Protein AF-A0A661GV50-F1 (afdb_monomer_lite)

Secondary structure (DSSP, 8-state):
----SHHHHTTS-S---S-EEEEES-TTS----SSHHHHHHHTTSTTTS-SS-----EEEEE-SSEEEEEETTS-EEEEETTT-TT--S--TT-GGGHHHHHHHHHHHHHHHHHHPPP--HHHHHHHHHHTTT-PPPPP-TT--PPPTTTTTHHHHS----

Foldseek 3Di:
DDDDCVCVVVVVDPDDDQKDKDKAADCVLAQPDPDPQRQQVVQVHDVRRDPDRRAQTKMWMDGPQKIWIAGVVGDIFIDGCVVCVPSPDGCCPPPVCVVVRVVRVVVRVVCCVVPPDDQDVVRVVVVCVVCVPPDDDPDDPPDDDDPPCPVVVVPPPPDDD

Structure (mmCIF, N/CA/C/O backbone):
data_AF-A0A661GV50-F1
#
_entry.id   AF-A0A661GV50-F1
#
loop_
_atom_site.group_PDB
_atom_site.id
_atom_site.type_symbol
_atom_site.label_atom_id
_atom_site.label_alt_id
_atom_site.label_comp_id
_atom_site.label_asym_id
_atom_site.label_entity_id
_atom_site.label_seq_id
_atom_site.pdbx_PDB_ins_code
_atom_site.Cartn_x
_atom_site.Cartn_y
_atom_site.Cartn_z
_atom_site.occupancy
_atom_site.B_iso_or_equiv
_atom_site.auth_seq_id
_atom_site.auth_comp_id
_atom_site.auth_asym_id
_atom_site.auth_atom_id
_atom_site.pdbx_PDB_model_num
ATOM 1 N N . GLN A 1 1 ? -3.005 -12.696 5.720 1.00 70.88 1 GLN A N 1
ATOM 2 C CA . GLN A 1 1 ? -3.834 -13.902 5.472 1.00 70.88 1 GLN A CA 1
ATOM 3 C C . GLN A 1 1 ? -5.340 -13.622 5.585 1.00 70.88 1 GLN A C 1
ATOM 5 O O . GLN A 1 1 ? -5.748 -12.559 6.055 1.00 70.88 1 GLN A O 1
ATOM 10 N N . GLY A 1 2 ? -6.169 -14.554 5.096 1.00 85.38 2 GLY A N 1
ATOM 11 C CA . GLY A 1 2 ? -7.636 -14.483 5.100 1.00 85.38 2 GLY A CA 1
ATOM 12 C C . GLY A 1 2 ? -8.281 -14.978 6.402 1.00 85.38 2 GLY A C 1
ATOM 13 O O . GLY A 1 2 ? -7.713 -15.802 7.108 1.00 85.38 2 GLY A O 1
ATOM 14 N N . THR A 1 3 ? -9.485 -14.482 6.697 1.00 89.31 3 THR A N 1
ATOM 15 C CA . THR A 1 3 ? -10.322 -14.906 7.835 1.00 89.31 3 THR A CA 1
ATOM 16 C C . THR A 1 3 ? -11.767 -15.004 7.342 1.00 89.31 3 THR A C 1
ATOM 18 O O . THR A 1 3 ? -12.179 -14.198 6.505 1.00 89.31 3 THR A O 1
ATOM 21 N N . SER A 1 4 ? -12.527 -15.992 7.822 1.00 95.06 4 SER A N 1
ATOM 22 C CA . SER A 1 4 ? -13.895 -16.269 7.355 1.00 95.06 4 SER A CA 1
ATOM 23 C C . SER A 1 4 ? -14.875 -15.133 7.668 1.00 95.06 4 SER A C 1
ATOM 25 O O . SER A 1 4 ? -14.856 -14.586 8.765 1.00 95.06 4 SER A O 1
ATOM 27 N N . PHE A 1 5 ? -15.787 -14.841 6.735 1.00 96.88 5 PHE A N 1
ATOM 28 C CA . PHE A 1 5 ? -16.897 -13.894 6.921 1.00 96.88 5 PHE A CA 1
ATOM 29 C C . PHE A 1 5 ? -18.127 -14.513 7.608 1.00 96.88 5 PHE A C 1
ATOM 31 O O . PHE A 1 5 ? -19.127 -13.834 7.818 1.00 96.88 5 PHE A O 1
ATOM 38 N N . ALA A 1 6 ? -18.098 -15.804 7.950 1.00 97.50 6 ALA A N 1
ATOM 39 C CA . ALA A 1 6 ? -19.300 -16.516 8.379 1.00 97.50 6 ALA A CA 1
ATOM 40 C C . ALA A 1 6 ? -19.944 -15.936 9.655 1.00 97.50 6 ALA A C 1
ATOM 42 O O . ALA A 1 6 ? -21.166 -15.918 9.756 1.00 97.50 6 ALA A O 1
ATOM 43 N N . ALA A 1 7 ? -19.142 -15.422 10.594 1.00 96.50 7 ALA A N 1
ATOM 44 C CA . ALA A 1 7 ? -19.651 -14.792 11.814 1.00 96.50 7 ALA A CA 1
ATOM 45 C C . ALA A 1 7 ? -20.421 -13.487 11.524 1.00 96.50 7 ALA A C 1
ATOM 47 O O . ALA A 1 7 ? -21.453 -13.239 12.142 1.00 96.50 7 ALA A O 1
ATOM 48 N N . LEU A 1 8 ? -19.978 -12.698 10.533 1.00 96.38 8 LEU A N 1
ATOM 49 C CA . LEU A 1 8 ? -20.715 -11.520 10.055 1.00 96.38 8 LEU A CA 1
ATOM 50 C C . LEU A 1 8 ? -22.046 -11.932 9.417 1.00 96.38 8 LEU A C 1
ATOM 52 O O . LEU A 1 8 ? -23.087 -11.366 9.729 1.00 96.38 8 LEU A O 1
ATOM 56 N N . LEU A 1 9 ? -22.024 -12.957 8.557 1.00 97.38 9 LEU A N 1
ATOM 57 C CA . LEU A 1 9 ? -23.223 -13.435 7.857 1.00 97.38 9 LEU A CA 1
ATOM 58 C C . LEU A 1 9 ? -24.269 -14.044 8.801 1.00 97.38 9 LEU A C 1
ATOM 60 O O . LEU A 1 9 ? -25.458 -14.000 8.500 1.00 97.38 9 LEU A O 1
ATOM 64 N N . ARG A 1 10 ? -23.841 -14.601 9.940 1.00 98.00 10 ARG A N 1
ATOM 65 C CA . ARG A 1 10 ? -24.733 -15.113 10.992 1.00 98.00 10 ARG A CA 1
ATOM 66 C C . ARG A 1 10 ? -25.167 -14.050 12.007 1.00 98.00 10 ARG A C 1
ATOM 68 O O . ARG A 1 10 ? -25.984 -14.356 12.868 1.00 98.00 10 ARG A O 1
ATOM 75 N N . GLY A 1 11 ? -24.641 -12.827 11.922 1.00 97.06 11 GLY A N 1
ATOM 76 C CA . GLY A 1 11 ? -24.931 -11.753 12.878 1.00 97.06 11 GLY A CA 1
ATOM 77 C C . GLY A 1 11 ? -24.304 -11.953 14.263 1.00 97.06 11 GLY A C 1
ATOM 78 O O . GLY A 1 11 ? -24.761 -11.358 15.231 1.00 97.06 11 GLY A O 1
ATOM 79 N N . GLU A 1 12 ? -23.270 -12.789 14.375 1.00 97.81 12 GLU A N 1
ATOM 80 C CA . GLU A 1 12 ? -22.563 -13.063 15.638 1.00 97.81 12 GLU A CA 1
ATOM 81 C C . GLU A 1 12 ? -21.593 -11.935 16.015 1.00 97.81 12 GLU A C 1
ATOM 83 O O . GLU A 1 12 ? -21.267 -11.744 17.184 1.00 97.81 12 GLU A O 1
ATOM 88 N N . THR A 1 13 ? -21.120 -11.189 15.017 1.00 96.31 13 THR A N 1
ATOM 89 C CA . THR A 1 13 ? -20.242 -10.026 15.171 1.00 96.31 13 THR A CA 1
ATOM 90 C C . THR A 1 13 ? -20.638 -8.945 14.172 1.00 96.31 13 THR A C 1
ATOM 92 O O . THR A 1 13 ? -21.199 -9.243 13.118 1.00 96.31 13 THR A O 1
ATOM 95 N N . ALA A 1 14 ? -20.315 -7.692 14.493 1.00 94.81 14 ALA A N 1
ATOM 96 C CA . ALA A 1 14 ? -20.424 -6.551 13.584 1.00 94.81 14 ALA A CA 1
ATOM 97 C C . ALA A 1 14 ? -19.076 -6.164 12.944 1.00 94.81 14 ALA A C 1
ATOM 99 O O . ALA A 1 14 ? -19.032 -5.290 12.082 1.00 94.81 14 ALA A O 1
ATOM 100 N N . THR A 1 15 ? -17.970 -6.788 13.361 1.00 93.62 15 THR A N 1
ATOM 101 C CA . THR A 1 15 ? -16.608 -6.445 12.925 1.00 93.62 15 THR A CA 1
ATOM 102 C C . THR A 1 15 ? -15.859 -7.666 12.395 1.00 93.62 15 THR A C 1
ATOM 104 O O . THR A 1 15 ? -16.162 -8.805 12.754 1.00 93.62 15 THR A O 1
ATOM 107 N N . HIS A 1 16 ? -14.874 -7.422 11.522 1.00 92.81 16 HIS A N 1
ATOM 108 C CA . HIS A 1 16 ? -14.003 -8.462 10.964 1.00 92.81 16 HIS A CA 1
ATOM 109 C C . HIS A 1 16 ? -12.527 -8.133 11.155 1.00 92.81 16 HIS A C 1
ATOM 111 O O . HIS A 1 16 ? -11.916 -8.573 12.122 1.00 92.81 16 HIS A O 1
ATOM 117 N N . LYS A 1 17 ? -11.961 -7.330 10.252 1.00 92.31 17 LYS A N 1
ATOM 118 C CA . LYS A 1 17 ? -10.571 -6.876 10.297 1.00 92.31 17 LYS A CA 1
ATOM 119 C C . LYS A 1 17 ? -10.533 -5.377 10.542 1.00 92.31 17 LYS A C 1
ATOM 121 O O . LYS A 1 17 ? -11.392 -4.656 10.042 1.00 92.31 17 LYS A O 1
ATOM 126 N N . ASP A 1 18 ? -9.525 -4.932 11.277 1.00 94.31 18 ASP A N 1
ATOM 127 C CA . ASP A 1 18 ? -9.226 -3.517 11.502 1.00 94.31 18 ASP A CA 1
ATOM 128 C C . ASP A 1 18 ? -8.386 -2.909 10.364 1.00 94.31 18 ASP A C 1
ATOM 130 O O . ASP A 1 18 ? -8.374 -1.694 10.184 1.00 94.31 18 ASP A O 1
ATOM 134 N N . ALA A 1 19 ? -7.709 -3.758 9.583 1.00 95.88 19 ALA A N 1
ATOM 135 C CA . ALA A 1 19 ? -6.938 -3.367 8.413 1.00 95.88 19 ALA A CA 1
ATOM 136 C C . ALA A 1 19 ? -7.021 -4.397 7.274 1.00 95.88 19 ALA A C 1
ATOM 138 O O . ALA A 1 19 ? -7.164 -5.609 7.485 1.00 95.88 19 ALA A O 1
ATOM 139 N N . VAL A 1 20 ? -6.878 -3.907 6.045 1.00 95.88 20 VAL A N 1
ATOM 140 C CA . VAL A 1 20 ? -6.705 -4.708 4.830 1.00 95.88 20 VAL A CA 1
ATOM 141 C C . VAL A 1 20 ? -5.305 -4.462 4.283 1.00 95.88 20 VAL A C 1
ATOM 143 O O . VAL A 1 20 ? -4.821 -3.336 4.287 1.00 95.88 20 VAL A O 1
ATOM 146 N N . PHE A 1 21 ? -4.669 -5.529 3.809 1.00 95.38 21 PHE A N 1
ATOM 147 C CA . PHE A 1 21 ? -3.343 -5.494 3.206 1.00 95.38 21 PHE A CA 1
ATOM 148 C C . PHE A 1 21 ? -3.450 -5.945 1.757 1.00 95.38 21 PHE A C 1
ATOM 150 O O . PHE A 1 21 ? -4.214 -6.872 1.463 1.00 95.38 21 PHE A O 1
ATOM 157 N N . ALA A 1 22 ? -2.688 -5.313 0.876 1.00 92.50 22 ALA A N 1
ATOM 158 C CA . ALA A 1 22 ? -2.608 -5.694 -0.523 1.00 92.50 22 ALA A CA 1
ATOM 159 C C . ALA A 1 22 ? -1.162 -5.653 -1.011 1.00 92.50 22 ALA A C 1
ATOM 161 O O . ALA A 1 22 ? -0.335 -4.886 -0.516 1.00 92.50 22 ALA A O 1
ATOM 162 N N . GLU A 1 23 ? -0.879 -6.477 -2.009 1.00 87.69 23 GLU A N 1
ATOM 163 C CA . GLU A 1 23 ? 0.370 -6.454 -2.752 1.00 87.69 23 GLU A CA 1
ATOM 164 C C . GLU A 1 23 ? 0.080 -6.513 -4.247 1.00 87.69 23 GLU A C 1
ATOM 166 O O . GLU A 1 23 ? -0.907 -7.110 -4.684 1.00 87.69 23 GLU A O 1
ATOM 171 N N . ILE A 1 24 ? 0.930 -5.854 -5.022 1.00 83.88 24 ILE A N 1
ATOM 172 C CA . ILE A 1 24 ? 0.834 -5.785 -6.472 1.00 83.88 24 ILE A CA 1
ATOM 173 C C . ILE A 1 24 ? 2.201 -6.115 -7.040 1.00 83.88 24 ILE A C 1
ATOM 175 O O . ILE A 1 24 ? 3.183 -5.436 -6.740 1.00 83.88 24 ILE A O 1
ATOM 179 N N . CYS A 1 25 ? 2.193 -7.113 -7.923 1.00 73.81 25 CYS A N 1
ATOM 180 C CA . CYS A 1 25 ? 3.346 -7.648 -8.633 1.00 73.81 25 CYS A CA 1
ATOM 181 C C . CYS A 1 25 ? 4.400 -8.276 -7.702 1.00 73.81 25 CYS A C 1
ATOM 183 O O . CYS A 1 25 ? 4.687 -7.763 -6.630 1.00 73.81 25 CYS A O 1
ATOM 185 N N . PRO A 1 26 ? 5.008 -9.405 -8.085 1.00 68.19 26 PRO A N 1
ATOM 186 C CA . PRO A 1 26 ? 6.172 -9.912 -7.374 1.00 68.19 26 PRO A CA 1
ATOM 187 C C . PRO A 1 26 ? 7.402 -9.022 -7.643 1.00 68.19 26 PRO A C 1
ATOM 189 O O . PRO A 1 26 ? 7.460 -8.360 -8.683 1.00 68.19 26 PRO A O 1
ATOM 192 N N . PRO A 1 27 ? 8.435 -9.055 -6.781 1.00 64.25 27 PRO A N 1
ATOM 193 C CA . PRO A 1 27 ? 9.613 -8.184 -6.894 1.00 64.25 27 PRO A CA 1
ATOM 194 C C . PRO A 1 27 ? 10.408 -8.347 -8.201 1.00 64.25 27 PRO A C 1
ATOM 196 O O . PRO A 1 27 ? 11.144 -7.448 -8.596 1.00 64.25 27 PRO A O 1
ATOM 199 N N . TYR A 1 28 ? 10.262 -9.475 -8.903 1.00 65.31 28 TYR A N 1
ATOM 200 C CA . TYR A 1 28 ? 10.906 -9.720 -10.198 1.00 65.31 28 TYR A CA 1
ATOM 201 C C . TYR A 1 28 ? 10.125 -9.171 -11.404 1.00 65.31 28 TYR A C 1
ATOM 203 O O . TYR A 1 28 ? 10.643 -9.195 -12.520 1.00 65.31 28 TYR A O 1
ATOM 211 N N . LEU A 1 29 ? 8.901 -8.671 -11.210 1.00 66.38 29 LEU A N 1
ATOM 212 C CA . LEU A 1 29 ? 8.075 -8.064 -12.258 1.00 66.38 29 LEU A CA 1
ATOM 213 C C . LEU A 1 29 ? 8.185 -6.530 -12.219 1.00 66.38 29 LEU A C 1
ATOM 215 O O . LEU A 1 29 ? 7.186 -5.826 -12.291 1.00 66.38 29 LEU A O 1
ATOM 219 N N . TYR A 1 30 ? 9.417 -6.037 -12.085 1.00 67.81 30 TYR A N 1
ATOM 220 C CA . TYR A 1 30 ? 9.755 -4.616 -12.014 1.00 67.81 30 TYR A CA 1
ATOM 221 C C . TYR A 1 30 ? 9.690 -3.936 -13.389 1.00 67.81 30 TYR A C 1
ATOM 223 O O . TYR A 1 30 ? 10.184 -4.481 -14.388 1.00 67.81 30 TYR A O 1
ATOM 231 N N . ASN A 1 31 ? 9.151 -2.715 -13.441 1.00 72.62 31 ASN A N 1
ATOM 232 C CA . ASN A 1 31 ? 9.190 -1.902 -14.647 1.00 72.62 31 ASN A CA 1
ATOM 233 C C . ASN A 1 31 ? 10.558 -1.239 -14.817 1.00 72.62 31 ASN A C 1
ATOM 235 O O . ASN A 1 31 ? 10.888 -0.244 -14.184 1.00 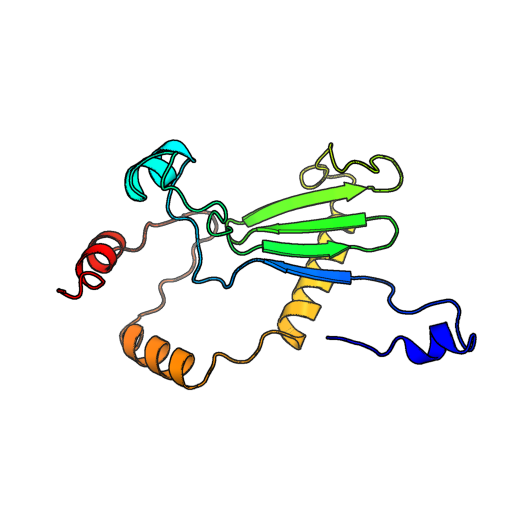72.62 31 ASN A O 1
ATOM 239 N N . LYS A 1 32 ? 11.366 -1.770 -15.734 1.00 74.38 32 LYS A N 1
ATOM 240 C CA . LYS A 1 32 ? 12.693 -1.209 -16.024 1.00 74.38 32 LYS A CA 1
ATOM 241 C C . LYS A 1 32 ? 12.674 0.079 -16.858 1.00 74.38 32 LYS A C 1
ATOM 243 O O . LYS A 1 32 ? 13.745 0.643 -17.079 1.00 74.38 32 LYS A O 1
ATOM 248 N N . TYR A 1 33 ? 11.521 0.482 -17.388 1.00 81.12 33 TYR A N 1
ATOM 249 C CA . TYR A 1 33 ? 11.398 1.622 -18.295 1.00 81.12 33 TYR A CA 1
ATOM 250 C C . TYR A 1 33 ? 11.080 2.889 -17.510 1.00 81.12 33 TYR A C 1
ATOM 252 O O . TYR A 1 33 ? 10.279 2.869 -16.581 1.00 81.12 33 TYR A O 1
ATOM 260 N N . LYS A 1 34 ? 11.692 4.011 -17.895 1.00 78.06 34 LYS A N 1
ATOM 261 C CA . LYS A 1 34 ? 11.562 5.269 -17.147 1.00 78.06 34 LYS A CA 1
ATOM 262 C C . LYS A 1 34 ? 10.184 5.917 -17.307 1.00 78.06 34 LYS A C 1
ATOM 264 O O . LYS A 1 34 ? 9.754 6.695 -16.461 1.00 78.06 34 LYS A O 1
ATOM 269 N N . ASN A 1 35 ? 9.540 5.673 -18.440 1.00 83.62 35 ASN A N 1
ATOM 270 C CA . ASN A 1 35 ? 8.279 6.284 -18.832 1.00 83.62 35 ASN A CA 1
ATOM 271 C C . ASN A 1 35 ? 7.488 5.333 -19.739 1.00 83.62 35 ASN A C 1
ATOM 273 O O . ASN A 1 35 ? 7.981 4.293 -20.188 1.00 83.62 35 ASN A O 1
ATOM 277 N N . PHE A 1 36 ? 6.234 5.701 -19.988 1.00 83.56 36 PHE A N 1
ATOM 278 C CA . PHE A 1 36 ? 5.337 4.913 -20.819 1.00 83.56 36 PHE A CA 1
ATOM 279 C C . PHE A 1 36 ? 5.802 4.852 -22.278 1.00 83.56 36 PHE A C 1
ATOM 281 O O . PHE A 1 36 ? 5.601 3.833 -22.931 1.00 83.56 36 PHE A O 1
ATOM 288 N N . GLU A 1 37 ? 6.426 5.910 -22.794 1.00 88.50 37 GLU A N 1
ATOM 289 C CA . GLU A 1 37 ? 6.928 5.966 -24.167 1.00 88.50 37 GLU A CA 1
ATOM 290 C C . GLU A 1 37 ? 7.981 4.879 -24.420 1.00 88.50 37 GLU A C 1
ATOM 292 O O . GLU A 1 37 ? 7.822 4.089 -25.350 1.00 88.50 37 GLU A O 1
ATOM 297 N N . GLU A 1 38 ? 8.989 4.773 -23.551 1.00 88.88 38 GLU A N 1
ATOM 298 C CA . GLU A 1 38 ? 10.031 3.740 -23.613 1.00 88.88 38 GLU A CA 1
ATOM 299 C C . GLU A 1 38 ? 9.448 2.328 -23.453 1.00 88.88 38 GLU A C 1
ATOM 301 O O . GLU A 1 38 ? 9.810 1.411 -24.196 1.00 88.88 38 GLU A O 1
ATOM 306 N N . PHE A 1 39 ? 8.514 2.146 -22.510 1.00 86.12 39 PHE A N 1
ATOM 307 C CA . PHE A 1 39 ? 7.804 0.876 -22.338 1.00 86.12 39 PHE A CA 1
ATOM 308 C C . PHE A 1 39 ? 7.027 0.505 -23.604 1.00 86.12 39 PHE A C 1
ATOM 310 O O . PHE A 1 39 ? 7.068 -0.638 -24.056 1.00 86.12 39 PHE A O 1
ATOM 317 N N . SER A 1 40 ? 6.334 1.472 -24.200 1.00 89.00 40 SER A N 1
ATOM 318 C CA . SER A 1 40 ? 5.513 1.261 -25.381 1.00 89.00 40 SER A CA 1
ATOM 319 C C . SER A 1 40 ? 6.352 0.913 -26.603 1.00 89.00 40 SER A C 1
ATOM 321 O O . SER A 1 40 ? 6.025 -0.043 -27.302 1.00 89.00 40 SER A O 1
ATOM 323 N N . GLU A 1 41 ? 7.446 1.634 -26.847 1.00 90.75 41 GLU A N 1
ATOM 324 C CA . GLU A 1 41 ? 8.364 1.354 -27.953 1.00 90.75 41 GLU A CA 1
ATOM 325 C C . GLU A 1 41 ? 8.926 -0.069 -27.858 1.00 90.75 41 GLU A C 1
ATOM 327 O O . GLU A 1 41 ? 8.873 -0.828 -28.828 1.00 90.75 41 GLU A O 1
ATOM 332 N N . ALA A 1 42 ? 9.348 -0.484 -26.660 1.00 87.81 42 ALA A N 1
ATOM 333 C CA . ALA A 1 42 ? 9.873 -1.824 -26.425 1.00 87.81 42 ALA A CA 1
ATOM 334 C C . ALA A 1 42 ? 8.837 -2.952 -26.598 1.00 87.81 42 ALA A C 1
ATOM 336 O O . ALA A 1 42 ? 9.224 -4.108 -26.768 1.00 87.81 42 ALA A O 1
ATOM 337 N N . ASN A 1 43 ? 7.541 -2.629 -26.578 1.00 86.44 43 ASN A N 1
ATOM 338 C CA . ASN A 1 43 ? 6.439 -3.574 -26.773 1.00 86.44 43 ASN A CA 1
ATOM 339 C C . ASN A 1 43 ? 5.753 -3.421 -28.146 1.00 86.44 43 ASN A C 1
ATOM 341 O O . ASN A 1 43 ? 4.630 -3.880 -28.337 1.00 86.44 43 ASN A O 1
ATOM 345 N N . GLY A 1 44 ? 6.419 -2.796 -29.125 1.00 90.88 44 GLY A N 1
ATOM 346 C CA . GLY A 1 44 ? 5.899 -2.685 -30.492 1.00 90.88 44 GLY A CA 1
ATOM 347 C C . GLY A 1 44 ? 4.902 -1.540 -30.699 1.00 90.88 44 GLY A C 1
ATOM 348 O O . GLY A 1 44 ? 4.079 -1.601 -31.616 1.00 90.88 44 GLY A O 1
ATOM 349 N N . GLY A 1 45 ? 4.973 -0.502 -29.864 1.00 89.19 45 GLY A N 1
ATOM 350 C CA . GLY A 1 45 ? 4.180 0.725 -29.949 1.00 89.19 45 GLY A CA 1
ATOM 351 C C . GLY A 1 45 ? 2.827 0.652 -29.235 1.00 89.19 45 GLY A C 1
ATOM 352 O O . GLY A 1 45 ? 2.375 -0.410 -28.818 1.00 89.19 45 GLY A O 1
ATOM 353 N N . ARG A 1 46 ? 2.151 1.805 -29.103 1.00 83.56 46 ARG A N 1
ATOM 354 C CA . ARG A 1 46 ? 0.957 1.983 -28.241 1.00 83.56 46 ARG A CA 1
ATOM 355 C C . ARG A 1 46 ? -0.175 0.985 -28.488 1.00 83.56 46 ARG A C 1
ATOM 357 O O . ARG A 1 46 ? -0.897 0.668 -27.553 1.00 83.56 46 ARG A O 1
ATOM 364 N N . GLY A 1 47 ? -0.340 0.514 -29.725 1.00 85.94 47 GLY A N 1
ATOM 365 C CA . GLY A 1 47 ? -1.377 -0.461 -30.084 1.00 85.94 47 GLY A CA 1
ATOM 366 C C . GLY A 1 47 ? -1.074 -1.899 -29.648 1.00 85.94 47 GLY A C 1
ATOM 367 O O . GLY A 1 47 ? -1.993 -2.708 -29.589 1.00 85.94 47 GLY A O 1
ATOM 368 N N . ASN A 1 48 ? 0.189 -2.201 -29.338 1.00 84.12 48 ASN A N 1
ATOM 369 C CA . ASN A 1 48 ? 0.665 -3.527 -28.936 1.00 84.12 48 ASN A CA 1
ATOM 370 C C . ASN A 1 48 ? 1.162 -3.558 -27.479 1.00 84.12 48 ASN A C 1
ATOM 372 O O . ASN A 1 48 ? 1.394 -4.637 -26.934 1.00 84.12 48 ASN A O 1
ATOM 376 N N . THR A 1 49 ? 1.302 -2.393 -26.834 1.00 83.38 49 THR A N 1
ATOM 377 C CA . THR A 1 49 ? 1.683 -2.282 -25.425 1.00 83.38 49 THR A CA 1
ATOM 378 C C . THR A 1 49 ? 0.690 -3.026 -24.519 1.00 83.38 49 THR A C 1
ATOM 380 O O . THR A 1 49 ? -0.511 -2.746 -24.579 1.00 83.38 49 THR A O 1
ATOM 383 N N . PRO A 1 50 ? 1.159 -3.917 -23.627 1.00 74.94 50 PRO A N 1
ATOM 384 C CA . PRO A 1 50 ? 0.312 -4.527 -22.613 1.00 74.94 50 PRO A CA 1
ATOM 385 C C . PRO A 1 50 ? -0.375 -3.470 -21.744 1.00 74.94 50 PRO A C 1
ATOM 387 O O . PRO A 1 50 ? 0.258 -2.521 -21.284 1.00 74.94 50 PRO A O 1
ATOM 390 N N . PHE A 1 51 ? -1.667 -3.665 -21.479 1.00 69.38 51 PHE A N 1
ATOM 391 C CA . PHE A 1 51 ? -2.435 -2.806 -20.572 1.00 69.38 51 PHE A CA 1
ATOM 392 C C . PHE A 1 51 ? -1.906 -2.887 -19.134 1.00 69.38 51 PHE A C 1
ATOM 394 O O . PHE A 1 51 ? -1.865 -1.885 -18.424 1.00 69.38 51 PHE A O 1
ATOM 401 N N . ASN A 1 52 ? -1.458 -4.077 -18.726 1.00 66.06 52 ASN A N 1
ATOM 402 C CA . ASN A 1 52 ? -0.761 -4.278 -17.468 1.00 66.06 52 ASN A CA 1
ATOM 403 C C . ASN A 1 52 ? 0.699 -3.868 -17.648 1.00 66.06 52 ASN A C 1
ATOM 405 O O . ASN A 1 52 ? 1.529 -4.662 -18.096 1.00 66.06 52 ASN A O 1
ATOM 409 N N . VAL A 1 53 ? 1.001 -2.624 -17.287 1.00 66.25 53 VAL A N 1
ATOM 410 C CA . VAL A 1 53 ? 2.376 -2.193 -17.044 1.00 66.25 53 VAL A CA 1
ATOM 411 C C . VAL A 1 53 ? 2.864 -2.960 -15.806 1.00 66.25 53 VAL A C 1
ATOM 413 O O . VAL A 1 53 ? 2.176 -2.917 -14.783 1.00 66.25 53 VAL A O 1
ATOM 416 N N . PRO A 1 54 ? 3.987 -3.703 -15.879 1.00 63.62 54 PRO A N 1
ATOM 417 C CA . PRO A 1 54 ? 4.629 -4.283 -14.700 1.00 63.62 54 PRO A CA 1
ATOM 418 C C . PRO A 1 54 ? 4.694 -3.246 -13.569 1.00 63.62 54 PRO A C 1
ATOM 420 O O . PRO A 1 54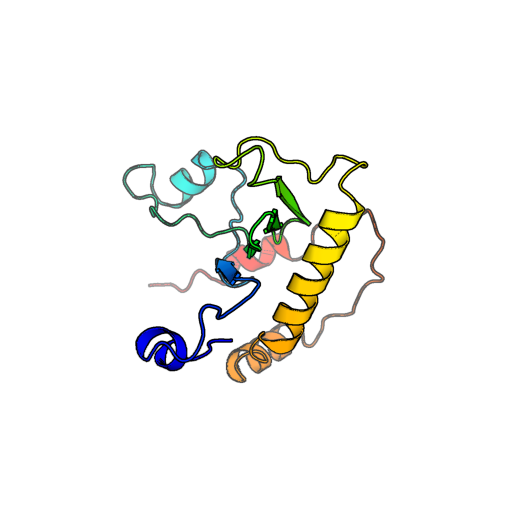 ? 5.064 -2.105 -13.817 1.00 63.62 54 PRO A O 1
ATOM 423 N N . GLY A 1 55 ? 4.248 -3.599 -12.366 1.00 63.28 55 GLY A N 1
ATOM 424 C CA . GLY A 1 55 ? 4.230 -2.680 -11.228 1.00 63.28 55 GLY A CA 1
ATOM 425 C C . GLY A 1 55 ? 5.576 -2.656 -10.507 1.00 63.28 55 GLY A C 1
ATOM 426 O O . GLY A 1 55 ? 6.288 -3.656 -10.485 1.00 63.28 55 GLY A O 1
ATOM 427 N N . ASP A 1 56 ? 5.904 -1.543 -9.854 1.00 67.12 56 ASP A N 1
ATOM 428 C CA . ASP A 1 56 ? 7.163 -1.334 -9.119 1.00 67.12 56 ASP A CA 1
ATOM 429 C C . ASP A 1 56 ? 7.271 -2.125 -7.801 1.00 67.12 56 ASP A C 1
ATOM 431 O O . ASP A 1 56 ? 7.954 -1.691 -6.877 1.00 67.12 56 ASP A O 1
ATOM 435 N N . PHE A 1 57 ? 6.623 -3.292 -7.704 1.00 78.44 57 PHE A N 1
ATOM 436 C CA . PHE A 1 57 ? 6.481 -4.071 -6.473 1.00 78.44 57 PHE A CA 1
ATOM 437 C C . PHE A 1 57 ? 5.887 -3.220 -5.344 1.00 78.44 57 PHE A C 1
ATOM 439 O O . PHE A 1 57 ? 6.591 -2.611 -4.540 1.00 78.44 57 PHE A O 1
ATOM 446 N N . THR A 1 58 ? 4.561 -3.171 -5.286 1.00 86.56 58 THR A N 1
ATOM 447 C CA . THR A 1 58 ? 3.846 -2.268 -4.379 1.00 86.56 58 THR A CA 1
ATOM 448 C C . THR A 1 58 ? 3.166 -3.052 -3.276 1.00 86.56 58 THR A C 1
ATOM 450 O O . THR A 1 58 ? 2.577 -4.107 -3.516 1.00 86.56 58 THR A O 1
ATOM 453 N N . LYS A 1 59 ? 3.199 -2.513 -2.059 1.00 91.88 59 LYS A N 1
ATOM 454 C CA . LYS A 1 59 ? 2.490 -3.070 -0.909 1.00 91.88 59 LYS A CA 1
ATOM 455 C C . LYS A 1 59 ? 1.735 -1.973 -0.182 1.00 91.88 59 LYS A C 1
ATOM 457 O O . LYS A 1 59 ? 2.218 -0.850 -0.077 1.00 91.88 59 LYS A O 1
ATOM 462 N N . SER A 1 60 ? 0.551 -2.287 0.323 1.00 96.25 60 SER A N 1
ATOM 463 C CA . SER A 1 60 ? -0.286 -1.306 1.006 1.00 96.25 60 SER A CA 1
ATOM 464 C C . SER A 1 60 ? -1.002 -1.881 2.216 1.00 96.25 60 SER A C 1
ATOM 466 O O . SER A 1 60 ? -1.286 -3.078 2.302 1.00 96.25 60 SER A O 1
ATOM 468 N N . ILE A 1 61 ? -1.297 -0.987 3.155 1.00 98.00 61 ILE A N 1
ATOM 469 C CA . ILE A 1 61 ? -2.188 -1.212 4.288 1.00 98.00 61 ILE A CA 1
ATOM 470 C C . ILE A 1 61 ? -3.254 -0.118 4.278 1.00 98.00 61 ILE A C 1
ATOM 472 O O . ILE A 1 61 ? -2.950 1.064 4.108 1.00 98.00 61 ILE A O 1
ATOM 476 N N . ARG A 1 62 ? -4.506 -0.520 4.477 1.00 97.75 62 ARG A N 1
ATOM 477 C CA . ARG A 1 62 ? -5.643 0.381 4.647 1.00 97.75 62 ARG A CA 1
ATOM 478 C C . ARG A 1 62 ? -6.363 0.061 5.950 1.00 97.75 62 ARG A C 1
ATOM 480 O O . ARG A 1 62 ? -6.849 -1.056 6.129 1.00 97.75 62 ARG A O 1
ATOM 487 N N . GLU A 1 63 ? -6.425 1.044 6.833 1.00 97.19 63 GLU A N 1
ATOM 488 C CA . GLU A 1 63 ? -7.278 1.077 8.023 1.00 97.19 63 GLU A CA 1
ATOM 489 C C . GLU A 1 63 ? -8.562 1.864 7.713 1.00 97.19 63 GLU A C 1
ATOM 491 O O . GLU A 1 63 ? -8.797 2.253 6.572 1.00 97.19 63 GLU A O 1
ATOM 496 N N . THR A 1 64 ? -9.419 2.099 8.709 1.00 95.38 64 THR A N 1
ATOM 497 C CA . THR A 1 64 ? -10.647 2.894 8.522 1.00 95.38 64 THR A CA 1
ATOM 498 C C . THR A 1 64 ? -10.365 4.312 8.025 1.00 95.38 64 THR A C 1
ATOM 500 O O . THR A 1 64 ? -11.042 4.774 7.114 1.00 95.38 64 THR A O 1
ATOM 503 N N . ASP A 1 65 ? -9.369 4.971 8.620 1.00 97.31 65 ASP A N 1
ATOM 504 C CA . ASP A 1 65 ? -9.107 6.403 8.428 1.00 97.31 65 ASP A CA 1
ATOM 505 C C . ASP A 1 65 ? -7.846 6.682 7.605 1.00 97.31 65 ASP A C 1
ATOM 507 O O . ASP A 1 65 ? -7.595 7.820 7.224 1.00 97.31 65 ASP A O 1
ATOM 511 N N . TRP A 1 66 ? -7.018 5.663 7.376 1.00 98.44 66 TRP A N 1
ATOM 512 C CA . TRP A 1 66 ? -5.684 5.843 6.821 1.00 98.44 66 TRP A CA 1
ATOM 513 C C . TRP A 1 66 ? -5.355 4.795 5.779 1.00 98.44 66 TRP A C 1
ATOM 515 O O . TRP A 1 66 ? -5.554 3.597 6.001 1.00 98.44 66 TRP A O 1
ATOM 525 N N . ARG A 1 67 ? -4.702 5.244 4.711 1.00 98.31 67 ARG A N 1
ATOM 526 C CA . ARG A 1 67 ? -4.068 4.371 3.732 1.00 98.31 67 ARG A CA 1
ATOM 527 C C . ARG A 1 67 ? -2.595 4.702 3.602 1.00 98.31 67 ARG A C 1
ATOM 529 O O . ARG A 1 67 ? -2.225 5.860 3.439 1.00 98.31 67 ARG A O 1
ATOM 536 N N . TYR A 1 68 ? -1.763 3.669 3.654 1.00 98.50 68 TYR A N 1
ATOM 537 C CA . TYR A 1 68 ? -0.331 3.764 3.409 1.00 98.50 68 TYR A CA 1
ATOM 538 C C . TYR A 1 68 ? 0.069 2.818 2.281 1.00 98.50 68 TYR A C 1
ATOM 540 O O . TYR A 1 68 ? -0.357 1.658 2.250 1.00 98.50 68 TYR A O 1
ATOM 548 N N . ILE A 1 69 ? 0.892 3.321 1.366 1.00 96.88 69 ILE A N 1
ATOM 549 C CA . ILE A 1 69 ? 1.418 2.585 0.219 1.00 96.88 69 ILE A CA 1
ATOM 550 C C . ILE A 1 69 ? 2.936 2.730 0.218 1.00 96.88 69 ILE A C 1
ATOM 552 O O . ILE A 1 69 ? 3.477 3.821 0.394 1.00 96.88 69 ILE A O 1
ATOM 556 N N . TRP A 1 70 ? 3.615 1.608 0.028 1.00 93.75 70 TRP A N 1
ATOM 557 C CA . TRP A 1 70 ? 5.053 1.526 -0.146 1.00 93.75 70 TRP A CA 1
ATOM 558 C C . TRP A 1 70 ? 5.365 0.939 -1.520 1.00 93.75 70 TRP A C 1
ATOM 560 O O . TRP A 1 70 ? 4.758 -0.058 -1.928 1.00 93.75 70 TRP A O 1
ATOM 570 N N . TYR A 1 71 ? 6.330 1.542 -2.204 1.00 85.69 71 TYR A N 1
ATOM 571 C CA . TYR A 1 71 ? 6.817 1.112 -3.510 1.00 85.69 71 TYR A CA 1
ATOM 572 C C . TYR A 1 71 ? 8.213 0.494 -3.383 1.00 85.69 71 TYR A C 1
ATOM 574 O O . TYR A 1 71 ? 9.029 0.947 -2.579 1.00 85.69 71 TYR A O 1
ATOM 582 N N . GLY A 1 72 ? 8.523 -0.505 -4.213 1.00 77.81 72 GLY A N 1
ATOM 583 C CA . GLY A 1 72 ? 9.826 -1.176 -4.242 1.00 77.81 72 GLY A CA 1
ATOM 584 C C . GLY A 1 72 ? 11.005 -0.249 -4.542 1.00 77.81 72 GLY A C 1
ATOM 585 O O . GLY A 1 72 ? 12.139 -0.536 -4.159 1.00 77.81 72 GLY A O 1
ATOM 586 N N . THR A 1 73 ? 10.730 0.882 -5.183 1.00 75.06 73 THR A N 1
ATOM 587 C CA . THR A 1 73 ? 11.664 1.971 -5.484 1.00 75.06 73 THR A CA 1
ATOM 588 C C . THR A 1 73 ? 11.955 2.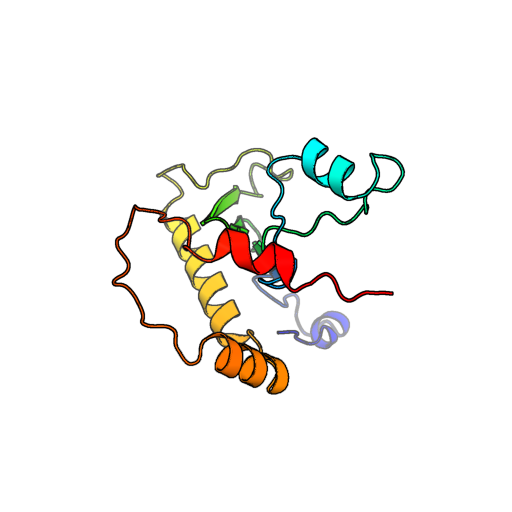882 -4.280 1.00 75.06 73 THR A C 1
ATOM 590 O O . THR A 1 73 ? 12.950 3.607 -4.290 1.00 75.06 73 THR A O 1
ATOM 593 N N . GLY A 1 74 ? 11.184 2.763 -3.193 1.00 83.00 74 GLY A N 1
ATOM 594 C CA . GLY A 1 74 ? 11.396 3.456 -1.920 1.00 83.00 74 GLY A CA 1
ATOM 595 C C . GLY A 1 74 ? 10.455 4.633 -1.665 1.00 83.00 74 GLY A C 1
ATOM 596 O O . GLY A 1 74 ? 10.430 5.139 -0.542 1.00 83.00 74 GLY A O 1
ATOM 597 N N . GLU A 1 75 ? 9.677 5.052 -2.662 1.00 87.56 75 GLU A N 1
ATOM 598 C CA . GLU A 1 75 ? 8.610 6.035 -2.519 1.00 87.56 75 GLU A CA 1
ATOM 599 C C . GLU A 1 75 ? 7.520 5.533 -1.569 1.00 87.56 75 GLU A C 1
ATOM 601 O O . GLU A 1 75 ? 7.286 4.333 -1.381 1.00 87.56 75 GLU A O 1
ATOM 606 N N . GLU A 1 76 ? 6.842 6.496 -0.957 1.00 95.00 76 GLU A N 1
ATOM 607 C CA . GLU A 1 76 ? 5.803 6.264 0.030 1.00 95.00 76 GLU A CA 1
ATOM 608 C C . GLU A 1 76 ? 4.626 7.202 -0.240 1.00 95.00 76 GLU A C 1
ATOM 610 O O . GLU A 1 76 ? 4.811 8.381 -0.564 1.00 95.00 76 GLU A O 1
ATOM 615 N N . GLU A 1 77 ? 3.416 6.693 -0.040 1.00 98.06 77 GLU A N 1
ATOM 616 C CA . GLU A 1 77 ? 2.192 7.488 -0.035 1.00 98.06 77 GLU A CA 1
ATOM 617 C C . GLU A 1 77 ? 1.429 7.281 1.271 1.00 98.06 77 GLU A C 1
ATOM 619 O O . GLU A 1 77 ? 1.364 6.169 1.803 1.00 98.06 77 GLU A O 1
ATOM 624 N N . LEU A 1 78 ? 0.867 8.366 1.800 1.00 98.69 78 LEU A N 1
ATOM 625 C CA . LEU A 1 78 ? 0.030 8.363 2.994 1.00 98.69 78 LEU A CA 1
ATOM 626 C C . LEU A 1 78 ? -1.187 9.256 2.757 1.00 98.69 78 LEU A C 1
ATOM 628 O O . LEU A 1 78 ? -1.018 10.424 2.417 1.00 98.69 78 LEU A O 1
ATOM 632 N N . TYR A 1 79 ? -2.381 8.726 3.006 1.00 98.69 79 TYR A N 1
ATOM 633 C CA . TYR A 1 79 ? -3.646 9.440 2.834 1.00 98.69 79 TYR A CA 1
ATOM 634 C C . TYR A 1 79 ? -4.493 9.364 4.102 1.00 98.69 79 TYR A C 1
ATOM 636 O O . TYR A 1 79 ? -4.630 8.286 4.690 1.00 98.69 79 TYR A O 1
ATOM 644 N N . ASP A 1 80 ? -5.060 10.505 4.500 1.00 98.44 80 ASP A N 1
ATOM 645 C CA . ASP A 1 80 ? -6.093 10.606 5.535 1.00 98.44 80 ASP A CA 1
ATOM 646 C C . ASP A 1 80 ? -7.472 10.536 4.867 1.00 98.44 80 ASP A C 1
ATOM 648 O O . ASP A 1 80 ? -7.979 11.528 4.343 1.00 98.44 80 ASP A O 1
ATOM 652 N N . GLU A 1 81 ? -8.105 9.366 4.883 1.00 97.31 81 GLU A N 1
ATOM 653 C CA . GLU A 1 81 ? -9.377 9.145 4.186 1.00 97.31 81 GLU A CA 1
ATOM 654 C C . GLU A 1 81 ? -10.555 9.898 4.826 1.00 97.31 81 GLU A C 1
ATOM 656 O O . GLU A 1 81 ? -11.610 10.044 4.205 1.00 97.31 81 GLU A O 1
ATOM 661 N N . ARG A 1 82 ? -10.390 10.423 6.049 1.00 97.62 82 ARG A N 1
ATOM 662 C CA . ARG A 1 82 ? -11.424 11.231 6.716 1.00 97.62 82 ARG A CA 1
ATOM 663 C C . ARG A 1 82 ? -11.588 12.593 6.052 1.00 97.62 82 ARG A C 1
ATOM 665 O O . ARG A 1 82 ? -12.690 13.140 6.043 1.00 97.62 82 ARG A O 1
ATOM 672 N N . THR A 1 83 ? -10.490 13.156 5.553 1.00 97.00 83 THR A N 1
ATOM 673 C CA . THR A 1 83 ? -10.443 14.496 4.951 1.00 97.00 83 THR A CA 1
ATOM 674 C C . THR A 1 83 ? -10.222 14.446 3.441 1.00 97.00 83 THR A C 1
ATOM 676 O O . THR A 1 83 ? -10.627 15.375 2.744 1.00 97.00 83 THR A O 1
ATOM 679 N N . ASP A 1 84 ? -9.666 13.347 2.930 1.00 97.31 84 ASP A N 1
ATOM 680 C CA . ASP A 1 84 ? -9.347 13.131 1.523 1.00 97.31 84 ASP A CA 1
ATOM 681 C C . ASP A 1 84 ? -9.821 11.749 1.043 1.00 97.31 84 ASP A C 1
ATOM 683 O O . ASP A 1 84 ? -9.042 10.846 0.741 1.00 97.31 84 ASP A O 1
ATOM 687 N N . SER A 1 85 ? -11.144 11.583 0.935 1.00 95.00 85 SER A N 1
ATOM 688 C CA . SER A 1 85 ? -11.774 10.333 0.463 1.00 95.00 85 SER A CA 1
ATOM 689 C C . SER A 1 85 ? -11.406 9.923 -0.974 1.00 95.00 85 SER A C 1
ATOM 691 O O . SER A 1 85 ? -11.788 8.844 -1.427 1.00 95.00 85 SER A O 1
ATOM 693 N N . HIS A 1 86 ? -10.718 10.797 -1.714 1.00 96.56 86 HIS A N 1
ATOM 694 C CA . HIS A 1 86 ? -10.279 10.566 -3.087 1.00 96.56 86 HIS A CA 1
ATOM 695 C C . HIS A 1 86 ? -8.767 10.334 -3.208 1.00 96.56 86 HIS A C 1
ATOM 697 O O . HIS A 1 86 ? -8.305 10.114 -4.325 1.00 96.56 86 HIS A O 1
ATOM 703 N N . GLU A 1 87 ? -8.022 10.353 -2.095 1.00 96.94 87 GLU A N 1
ATOM 704 C CA . GLU A 1 87 ? -6.583 10.055 -2.049 1.00 96.94 87 GLU A CA 1
ATOM 705 C C . GLU A 1 87 ? -5.756 10.942 -3.003 1.00 96.94 87 GLU A C 1
ATOM 707 O O . GLU A 1 87 ? -4.871 10.485 -3.728 1.00 96.94 87 GLU A O 1
ATOM 712 N N . LEU A 1 88 ? -6.069 12.237 -3.042 1.00 97.88 88 LEU A N 1
ATOM 713 C CA . LEU A 1 88 ? -5.440 13.210 -3.935 1.00 97.88 88 LEU A CA 1
ATOM 714 C C . LEU A 1 88 ? -4.201 13.874 -3.322 1.00 97.88 88 LEU A C 1
ATOM 716 O O . LEU A 1 88 ? -3.338 14.356 -4.060 1.00 97.88 88 LEU A O 1
ATOM 720 N N . VAL A 1 89 ? -4.100 13.927 -1.991 1.00 98.06 89 VAL A N 1
ATOM 721 C CA . VAL A 1 89 ? -3.039 14.638 -1.269 1.00 98.06 89 VAL A CA 1
ATOM 722 C C . VAL A 1 89 ? -2.153 13.646 -0.524 1.00 98.06 89 VAL A C 1
ATOM 724 O O . VAL A 1 8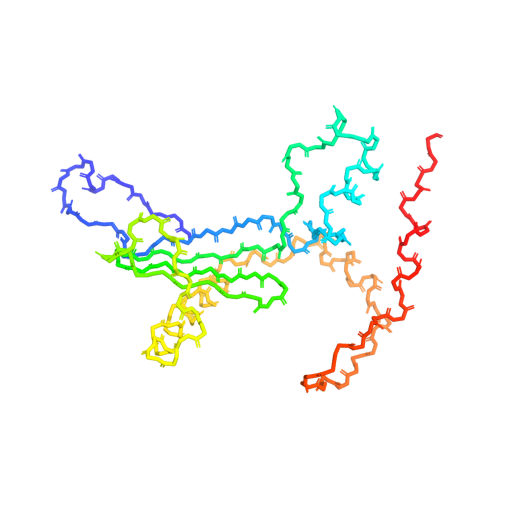9 ? -2.506 13.143 0.538 1.00 98.06 89 VAL A O 1
ATOM 727 N N . ASN A 1 90 ? -0.957 13.396 -1.060 1.00 98.44 90 ASN A N 1
ATOM 728 C CA . ASN A 1 90 ? 0.030 12.548 -0.398 1.00 98.44 90 ASN A CA 1
ATOM 729 C C . ASN A 1 90 ? 0.696 13.278 0.790 1.00 98.44 90 ASN A C 1
ATOM 731 O O . ASN A 1 90 ? 1.450 14.234 0.602 1.00 98.44 90 ASN A O 1
ATOM 735 N N . LEU A 1 91 ? 0.473 12.770 2.004 1.00 98.50 91 LEU A N 1
ATOM 736 C CA . LEU A 1 91 ? 0.994 13.284 3.276 1.00 98.50 91 LEU A CA 1
ATOM 737 C C . LEU A 1 91 ? 2.309 12.616 3.727 1.00 98.50 91 LEU A C 1
ATOM 739 O O . LEU A 1 91 ? 2.810 12.900 4.812 1.00 98.50 91 LEU A O 1
ATOM 743 N N . ALA A 1 92 ? 2.903 11.716 2.937 1.00 97.88 92 ALA A N 1
ATOM 744 C CA . ALA A 1 92 ? 4.035 10.894 3.384 1.00 97.88 92 ALA A CA 1
ATOM 745 C C . ALA A 1 92 ? 5.307 11.691 3.736 1.00 97.88 92 ALA A C 1
ATOM 747 O O . ALA A 1 92 ? 6.135 11.209 4.518 1.00 97.88 92 ALA A O 1
ATOM 748 N N . ASN A 1 93 ? 5.471 12.888 3.167 1.00 97.25 93 ASN A N 1
ATOM 749 C CA . ASN A 1 93 ? 6.604 13.783 3.427 1.00 97.25 93 ASN A CA 1
ATOM 750 C C . ASN A 1 93 ? 6.293 14.876 4.458 1.00 97.25 93 ASN A C 1
ATOM 752 O O . ASN A 1 93 ? 7.172 15.675 4.778 1.00 97.25 93 ASN A O 1
ATOM 756 N N . ASP A 1 94 ? 5.067 14.917 4.975 1.00 97.88 94 ASP A N 1
ATOM 757 C CA . ASP A 1 94 ? 4.669 15.889 5.980 1.00 97.88 94 ASP A CA 1
ATOM 758 C C . ASP A 1 94 ? 5.106 15.405 7.381 1.00 97.88 94 ASP A C 1
ATOM 760 O O . ASP A 1 94 ? 4.711 14.315 7.820 1.00 97.88 94 ASP A O 1
ATOM 764 N N . PRO A 1 95 ? 5.950 16.176 8.098 1.00 97.62 95 PRO A N 1
ATOM 765 C CA . PRO A 1 95 ? 6.452 15.787 9.412 1.00 97.62 95 PRO A CA 1
ATOM 766 C C . PRO A 1 95 ? 5.354 15.656 10.476 1.00 97.62 95 PRO A C 1
ATOM 768 O O . PRO A 1 95 ? 5.557 14.909 11.435 1.00 97.62 95 PRO A O 1
ATOM 771 N N . GLU A 1 96 ? 4.202 16.319 10.320 1.00 98.19 96 GLU A N 1
ATOM 772 C CA . GLU A 1 96 ? 3.071 16.203 11.251 1.00 98.19 96 GLU A CA 1
ATOM 773 C C . GLU A 1 96 ? 2.536 14.762 11.308 1.00 98.19 96 GLU A C 1
ATOM 775 O O . GLU A 1 96 ? 2.192 14.251 12.377 1.00 98.19 96 GLU A O 1
ATOM 780 N N . TYR A 1 97 ? 2.570 14.053 10.176 1.00 98.00 97 TYR A N 1
ATOM 781 C CA . TYR A 1 97 ? 2.037 12.695 10.039 1.00 98.00 97 TYR A CA 1
ATOM 782 C C . TYR A 1 97 ? 3.109 11.599 10.121 1.00 98.00 97 TYR A C 1
ATOM 784 O O . TYR A 1 97 ? 2.806 10.413 9.946 1.00 98.00 97 TYR A O 1
ATOM 792 N N . ALA A 1 98 ? 4.358 11.946 10.451 1.00 97.12 98 ALA A N 1
ATOM 793 C CA . ALA A 1 98 ? 5.472 10.996 10.511 1.00 97.12 98 ALA A CA 1
ATOM 794 C C . ALA A 1 98 ? 5.204 9.812 11.462 1.00 97.12 98 ALA A C 1
ATOM 796 O O . ALA A 1 98 ? 5.558 8.671 11.156 1.00 97.12 98 ALA A O 1
ATOM 797 N N . GLY A 1 99 ? 4.527 10.059 12.590 1.00 97.94 99 GLY A N 1
ATOM 798 C CA . GLY A 1 99 ? 4.142 9.008 13.538 1.00 97.94 99 GLY A CA 1
ATOM 799 C C . GLY A 1 99 ? 3.123 8.020 12.961 1.00 97.94 99 GLY A C 1
ATOM 800 O O . GLY A 1 99 ? 3.258 6.809 13.146 1.00 97.94 99 GLY A O 1
ATOM 801 N N . VAL A 1 100 ? 2.134 8.520 12.212 1.00 98.25 100 VAL A N 1
ATOM 802 C CA . VAL A 1 100 ? 1.127 7.686 11.539 1.00 98.25 100 VAL A CA 1
ATOM 803 C C . VAL A 1 100 ? 1.783 6.850 10.445 1.00 98.25 100 VAL A C 1
ATOM 805 O O . VAL A 1 100 ? 1.598 5.630 10.426 1.00 98.25 100 VAL A O 1
ATOM 808 N N . LYS A 1 101 ? 2.619 7.478 9.605 1.00 98.31 101 LYS A N 1
ATOM 809 C CA . LYS A 1 101 ? 3.391 6.785 8.565 1.00 98.31 101 LYS A CA 1
ATOM 810 C C . LYS A 1 101 ? 4.209 5.641 9.154 1.00 98.31 101 LYS A C 1
ATOM 812 O O . LYS A 1 101 ? 4.122 4.510 8.683 1.00 98.31 101 LYS A O 1
ATOM 817 N N . GLN A 1 102 ? 4.962 5.916 10.220 1.00 98.00 102 GLN A N 1
ATOM 818 C CA . GLN A 1 102 ? 5.819 4.917 10.851 1.00 98.00 102 GLN A CA 1
ATOM 819 C C . GLN A 1 102 ? 5.009 3.748 11.424 1.00 98.00 102 GLN A C 1
ATOM 821 O O . GLN A 1 102 ? 5.392 2.594 11.239 1.00 98.00 102 GLN A O 1
ATOM 826 N N . ARG A 1 103 ? 3.875 4.016 12.082 1.00 98.38 103 ARG A N 1
ATOM 827 C CA . ARG A 1 103 ? 2.995 2.970 12.628 1.00 98.38 103 ARG A CA 1
ATOM 828 C C . ARG A 1 103 ? 2.475 2.042 11.530 1.00 98.38 103 ARG A C 1
ATOM 830 O O . ARG A 1 103 ? 2.572 0.824 11.666 1.00 98.38 103 ARG A O 1
ATOM 837 N N . LEU A 1 104 ? 1.953 2.608 10.444 1.00 98.38 104 LEU A N 1
ATOM 838 C CA . LEU A 1 104 ? 1.410 1.838 9.322 1.00 98.38 104 LEU A CA 1
ATOM 839 C C . LEU A 1 104 ? 2.502 1.060 8.588 1.00 98.38 104 LEU A C 1
ATOM 841 O O . LEU A 1 104 ? 2.315 -0.117 8.286 1.00 98.38 104 LEU A O 1
ATOM 845 N N . LYS A 1 105 ? 3.674 1.672 8.390 1.00 97.38 105 LYS A N 1
ATOM 846 C CA . LYS A 1 105 ? 4.849 1.012 7.816 1.00 97.38 105 LYS A CA 1
ATOM 847 C C . LYS A 1 105 ? 5.282 -0.202 8.632 1.00 97.38 105 LYS A C 1
ATOM 849 O O . LYS A 1 105 ? 5.533 -1.259 8.060 1.00 97.38 105 LYS A O 1
ATOM 854 N N . MET A 1 106 ? 5.327 -0.082 9.960 1.00 97.12 106 MET A N 1
ATOM 855 C CA . MET A 1 106 ? 5.674 -1.207 10.833 1.00 97.12 106 MET A CA 1
ATOM 856 C C . MET A 1 106 ? 4.637 -2.331 10.765 1.00 97.12 106 MET A C 1
ATOM 858 O O . MET A 1 106 ? 5.027 -3.490 10.656 1.00 97.12 106 MET A O 1
ATOM 862 N N . ARG A 1 107 ? 3.335 -2.008 10.753 1.00 97.06 107 ARG A N 1
ATOM 863 C CA . ARG A 1 107 ? 2.273 -3.013 10.563 1.00 97.06 107 ARG A CA 1
ATOM 864 C C . ARG A 1 107 ? 2.376 -3.711 9.205 1.00 97.06 107 ARG A C 1
ATOM 866 O O . ARG A 1 107 ? 2.186 -4.920 9.125 1.00 97.06 107 ARG A O 1
ATOM 873 N N . LEU A 1 108 ? 2.672 -2.962 8.141 1.00 95.25 108 LEU A N 1
ATOM 874 C CA . LEU A 1 108 ? 2.862 -3.520 6.801 1.00 95.25 108 LEU A CA 1
ATOM 875 C C . LEU A 1 108 ? 4.084 -4.447 6.749 1.00 95.25 108 LEU A C 1
ATOM 877 O O . LEU A 1 108 ? 4.013 -5.520 6.156 1.00 95.25 108 LEU A O 1
ATOM 881 N N . LEU A 1 109 ? 5.185 -4.064 7.401 1.00 91.88 109 LEU A N 1
ATOM 882 C CA . LEU A 1 109 ? 6.390 -4.886 7.502 1.00 91.88 109 LEU A CA 1
ATOM 883 C C . LEU A 1 109 ? 6.149 -6.169 8.306 1.00 91.88 109 LEU A C 1
ATOM 885 O O . LEU A 1 109 ? 6.594 -7.235 7.892 1.00 91.88 109 LEU A O 1
ATOM 889 N N . GLU A 1 110 ? 5.438 -6.081 9.429 1.00 92.94 110 GLU A N 1
ATOM 890 C CA . GLU A 1 110 ? 5.045 -7.250 10.219 1.00 92.94 110 GLU A CA 1
ATOM 891 C C . GLU A 1 110 ? 4.183 -8.203 9.389 1.00 92.94 110 GLU A C 1
ATOM 893 O O . GLU A 1 110 ? 4.463 -9.399 9.333 1.00 92.94 110 GLU A O 1
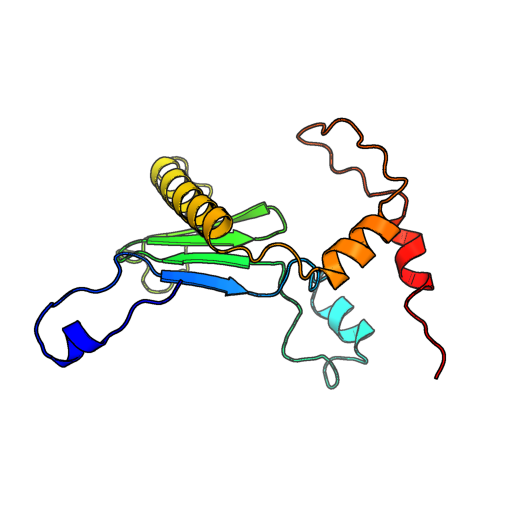ATOM 898 N N . TRP A 1 111 ? 3.179 -7.672 8.685 1.00 92.19 111 TRP A N 1
ATOM 899 C CA . TRP A 1 111 ? 2.369 -8.468 7.771 1.00 92.19 111 TRP A CA 1
ATOM 900 C C . TRP A 1 111 ? 3.235 -9.161 6.716 1.00 92.19 111 TRP A C 1
ATOM 902 O O . TRP A 1 111 ? 3.126 -10.375 6.578 1.00 92.19 111 TRP A O 1
ATOM 912 N N . ASN A 1 112 ? 4.151 -8.440 6.060 1.00 88.31 112 ASN A N 1
ATOM 913 C CA . ASN A 1 112 ? 5.081 -9.031 5.094 1.00 88.31 112 ASN A CA 1
ATOM 914 C C . ASN A 1 112 ? 5.889 -10.176 5.696 1.00 88.31 112 ASN A C 1
ATOM 916 O O . ASN A 1 112 ? 5.913 -11.263 5.132 1.00 88.31 112 ASN A O 1
ATOM 920 N N . ALA A 1 113 ? 6.496 -9.967 6.864 1.00 87.44 113 ALA A N 1
ATOM 921 C CA . ALA A 1 113 ? 7.297 -10.993 7.523 1.00 87.44 113 ALA A CA 1
ATOM 922 C C . ALA A 1 113 ? 6.484 -12.254 7.865 1.00 87.44 113 ALA A C 1
ATOM 924 O O . ALA A 1 113 ? 7.027 -13.357 7.871 1.00 87.44 113 ALA A O 1
ATOM 925 N N . LEU A 1 114 ? 5.188 -12.099 8.151 1.00 86.19 114 LEU A N 1
ATOM 926 C CA . LEU A 1 114 ? 4.289 -13.204 8.486 1.00 86.19 114 LEU A CA 1
ATOM 927 C C . LEU A 1 114 ? 3.666 -13.886 7.263 1.00 86.19 114 LEU A C 1
ATOM 929 O O . LEU A 1 114 ? 3.172 -15.008 7.392 1.00 86.19 114 LEU A O 1
ATOM 933 N N . THR A 1 115 ? 3.606 -13.213 6.111 1.00 84.06 115 THR A N 1
ATOM 934 C CA . THR A 1 115 ? 2.870 -13.708 4.938 1.00 84.06 115 THR A CA 1
ATOM 935 C C . THR A 1 115 ? 3.710 -13.959 3.704 1.00 84.06 115 THR A C 1
ATOM 937 O O . THR A 1 115 ? 3.196 -14.600 2.792 1.00 84.06 115 THR A O 1
ATOM 940 N N . GLU A 1 116 ? 4.943 -13.459 3.638 1.00 76.50 116 GLU A N 1
ATOM 941 C CA . GLU A 1 116 ? 5.833 -13.799 2.535 1.00 76.50 116 GLU A CA 1
ATOM 942 C C . GLU A 1 116 ? 6.073 -15.306 2.530 1.00 76.50 116 GLU A C 1
ATOM 944 O O . GLU A 1 116 ? 6.579 -15.889 3.492 1.00 76.50 116 GLU A O 1
ATOM 949 N N . ASP A 1 117 ? 5.658 -15.935 1.432 1.00 60.88 117 ASP A N 1
ATOM 950 C CA . ASP A 1 117 ? 5.950 -17.335 1.181 1.00 60.88 117 ASP A CA 1
ATOM 951 C C . ASP A 1 117 ? 7.479 -17.469 1.112 1.00 60.88 117 ASP A C 1
ATOM 953 O O . ASP A 1 117 ? 8.111 -16.732 0.339 1.00 60.88 117 ASP A O 1
ATOM 957 N N . PRO A 1 118 ? 8.123 -18.333 1.921 1.00 58.47 118 PRO A N 1
ATOM 958 C CA . PRO A 1 118 ? 9.518 -18.661 1.683 1.00 58.47 118 PRO A CA 1
ATOM 959 C C . PRO A 1 118 ? 9.665 -19.031 0.209 1.00 58.47 118 PRO A C 1
ATOM 961 O O . PRO A 1 118 ? 8.957 -19.915 -0.260 1.00 58.47 118 PRO A O 1
ATOM 964 N N . LEU A 1 119 ? 10.559 -18.321 -0.497 1.00 55.72 119 LEU A N 1
ATOM 965 C CA . LEU A 1 119 ? 10.840 -18.499 -1.927 1.00 55.72 119 LEU A CA 1
ATOM 966 C C . LEU A 1 119 ? 10.594 -19.947 -2.349 1.00 55.72 119 LEU A C 1
ATOM 968 O O . LEU A 1 119 ? 11.218 -20.842 -1.761 1.00 55.72 119 LEU A O 1
ATOM 972 N N . ASP A 1 120 ? 9.723 -20.145 -3.350 1.00 55.56 120 ASP A N 1
ATOM 973 C CA . ASP A 1 120 ? 9.470 -21.459 -3.948 1.00 55.56 120 ASP A CA 1
ATOM 974 C C . ASP A 1 120 ? 10.805 -22.213 -4.041 1.00 55.56 120 ASP A C 1
ATOM 976 O O . ASP A 1 120 ? 11.791 -21.624 -4.497 1.00 55.56 120 ASP A O 1
ATOM 980 N N . PRO A 1 121 ? 10.901 -23.470 -3.580 1.00 52.69 121 PRO A N 1
ATOM 981 C CA . PRO A 1 121 ? 12.180 -24.168 -3.496 1.00 52.69 121 PRO A CA 1
ATOM 982 C C . PRO A 1 121 ? 12.979 -24.173 -4.807 1.00 52.69 121 PRO A C 1
ATOM 984 O O . PRO A 1 121 ? 14.210 -24.167 -4.767 1.00 52.69 121 PRO A O 1
ATOM 987 N N . ASN A 1 122 ? 12.308 -24.130 -5.962 1.00 54.44 122 ASN A N 1
ATOM 988 C CA . ASN A 1 122 ? 12.956 -24.000 -7.263 1.00 54.44 122 ASN A CA 1
ATOM 989 C C . ASN A 1 122 ? 13.489 -22.584 -7.483 1.00 54.44 122 ASN A C 1
ATOM 991 O O . ASN A 1 122 ? 14.636 -22.440 -7.880 1.00 54.44 122 ASN A O 1
ATOM 995 N N . ILE A 1 123 ? 12.719 -21.545 -7.149 1.00 59.72 123 ILE A N 1
ATOM 996 C CA . ILE A 1 123 ? 13.194 -20.152 -7.189 1.00 59.72 123 ILE A CA 1
ATOM 997 C C . ILE A 1 123 ? 14.372 -19.963 -6.229 1.00 59.72 123 ILE A C 1
ATOM 999 O O . ILE A 1 123 ? 15.366 -19.336 -6.582 1.00 59.72 123 ILE A O 1
ATOM 1003 N N . ARG A 1 124 ? 14.310 -20.538 -5.025 1.00 60.16 124 ARG A N 1
ATOM 1004 C CA . ARG A 1 124 ? 15.412 -20.505 -4.061 1.00 60.16 124 ARG A CA 1
ATOM 1005 C C . ARG A 1 124 ? 16.662 -21.188 -4.608 1.00 60.16 124 ARG A C 1
ATOM 1007 O O . ARG A 1 124 ? 17.743 -20.627 -4.456 1.00 60.16 124 ARG A O 1
ATOM 1014 N N . ARG A 1 125 ? 16.526 -22.361 -5.237 1.00 65.50 125 ARG A N 1
ATOM 1015 C CA . ARG A 1 125 ? 17.634 -23.056 -5.911 1.00 65.50 125 ARG A CA 1
ATOM 1016 C C . ARG A 1 125 ? 18.212 -22.193 -7.028 1.00 65.50 125 ARG A C 1
ATOM 1018 O O . ARG A 1 125 ? 19.416 -21.978 -7.053 1.00 65.50 125 ARG A O 1
ATOM 1025 N N . ASP A 1 126 ? 17.366 -21.669 -7.905 1.00 66.94 126 ASP A N 1
ATOM 1026 C CA . ASP A 1 126 ? 17.793 -20.903 -9.074 1.00 66.94 126 ASP A CA 1
ATOM 1027 C C . ASP A 1 126 ? 18.488 -19.593 -8.649 1.00 66.94 126 ASP A C 1
ATOM 1029 O O . ASP A 1 126 ? 19.527 -19.234 -9.199 1.00 66.94 126 ASP A O 1
ATOM 1033 N N . LEU A 1 127 ? 17.996 -18.924 -7.597 1.00 62.12 127 LEU A N 1
ATOM 1034 C CA . LEU A 1 127 ? 18.658 -17.770 -6.981 1.00 62.12 127 LEU A CA 1
ATOM 1035 C C . LEU A 1 127 ? 19.975 -18.161 -6.293 1.00 62.12 127 LEU A C 1
ATOM 1037 O O . LEU A 1 127 ? 20.968 -17.450 -6.422 1.00 62.12 127 LEU A O 1
ATOM 1041 N N . GLN A 1 128 ? 20.021 -19.287 -5.576 1.00 66.19 128 GLN A N 1
ATOM 1042 C CA . GLN A 1 128 ? 21.259 -19.779 -4.965 1.00 66.19 128 GLN A CA 1
ATOM 1043 C C . GLN A 1 128 ? 22.317 -20.113 -6.018 1.00 66.19 128 GLN A C 1
ATOM 1045 O O . GLN A 1 128 ? 23.478 -19.781 -5.811 1.00 66.19 128 GLN A O 1
ATOM 1050 N N . GLU A 1 129 ? 21.938 -20.708 -7.148 1.00 69.38 129 GLU A N 1
ATOM 1051 C CA . GLU A 1 129 ? 22.836 -20.940 -8.283 1.00 69.38 129 GLU A CA 1
ATOM 1052 C C . GLU A 1 129 ? 23.280 -19.623 -8.929 1.00 69.38 129 GLU A C 1
ATOM 1054 O O . GLU A 1 129 ? 24.469 -19.434 -9.189 1.00 69.38 129 GLU A O 1
ATOM 1059 N N . GLN A 1 130 ? 22.351 -18.688 -9.146 1.00 63.06 130 GLN A N 1
ATOM 1060 C CA . GLN A 1 130 ? 22.628 -17.391 -9.763 1.00 63.06 130 GLN A CA 1
ATOM 1061 C C . GLN A 1 130 ? 23.579 -16.523 -8.925 1.00 63.06 130 GLN A C 1
ATOM 1063 O O . GLN A 1 130 ? 24.418 -15.816 -9.486 1.00 63.06 130 GLN A O 1
ATOM 1068 N N . TYR A 1 131 ? 23.455 -16.571 -7.598 1.00 60.09 131 TYR A N 1
ATOM 1069 C CA . TYR A 1 131 ? 24.206 -15.735 -6.660 1.00 60.09 131 TYR A CA 1
ATOM 1070 C C . TYR A 1 131 ? 25.247 -16.517 -5.844 1.00 60.09 131 TYR A C 1
ATOM 1072 O O . TYR A 1 131 ? 25.760 -15.984 -4.861 1.00 60.09 131 TYR A O 1
ATOM 1080 N N . ASN A 1 132 ? 25.613 -17.746 -6.238 1.00 70.38 132 ASN A N 1
ATOM 1081 C CA . ASN A 1 132 ? 26.561 -18.573 -5.470 1.00 70.38 132 ASN A CA 1
ATOM 1082 C C . ASN A 1 132 ? 27.939 -17.914 -5.264 1.00 70.38 132 ASN A C 1
ATOM 1084 O O . ASN A 1 132 ? 28.621 -18.210 -4.287 1.00 70.38 132 ASN A O 1
ATOM 1088 N N . ASN A 1 133 ? 28.319 -17.001 -6.159 1.00 70.62 133 ASN A N 1
ATOM 1089 C CA . ASN A 1 133 ? 29.586 -16.275 -6.146 1.00 70.62 133 ASN A CA 1
ATOM 1090 C C . ASN A 1 133 ? 29.412 -14.802 -5.738 1.00 70.62 133 ASN A C 1
ATOM 1092 O O . ASN A 1 133 ? 30.310 -13.990 -5.963 1.00 70.62 133 ASN A O 1
ATOM 1096 N N . TRP A 1 134 ? 28.252 -14.419 -5.193 1.00 57.75 134 TRP A N 1
ATOM 1097 C CA . TRP A 1 134 ? 28.002 -13.042 -4.780 1.00 57.75 134 TRP A CA 1
ATOM 1098 C C . TRP A 1 134 ? 28.728 -12.729 -3.468 1.00 57.75 134 TRP A C 1
ATOM 1100 O O . TRP A 1 134 ? 28.384 -13.251 -2.410 1.00 57.75 134 TRP A O 1
ATOM 1110 N N . THR A 1 135 ? 29.728 -11.850 -3.526 1.00 61.50 135 THR A N 1
ATOM 1111 C CA . THR A 1 135 ? 30.347 -11.250 -2.339 1.00 61.50 135 THR A CA 1
ATOM 1112 C C . THR A 1 135 ? 29.558 -10.010 -1.921 1.00 61.50 135 THR A C 1
ATOM 1114 O O . THR A 1 135 ? 29.532 -9.044 -2.689 1.00 61.50 135 THR A O 1
ATOM 1117 N N . PRO A 1 136 ? 28.932 -9.989 -0.727 1.00 51.16 136 PRO A N 1
ATOM 1118 C CA . PRO A 1 136 ? 28.222 -8.810 -0.254 1.00 51.16 136 PRO A CA 1
ATOM 1119 C C . PRO A 1 136 ? 29.195 -7.636 -0.122 1.00 51.16 136 PRO A C 1
ATOM 1121 O O . PRO A 1 136 ? 30.192 -7.721 0.597 1.00 51.16 136 PRO A O 1
ATOM 1124 N N . HIS A 1 137 ? 28.902 -6.530 -0.798 1.00 53.88 137 HIS A N 1
ATOM 1125 C CA . HIS A 1 137 ? 29.553 -5.256 -0.514 1.00 53.88 137 HIS A CA 1
ATOM 1126 C C . HIS A 1 137 ? 28.898 -4.617 0.717 1.00 53.88 137 HIS A C 1
ATOM 1128 O O . HIS A 1 137 ? 27.719 -4.845 0.997 1.00 53.88 137 HIS A O 1
ATOM 1134 N N . SER A 1 138 ? 29.651 -3.817 1.473 1.00 46.59 138 SER A N 1
ATOM 1135 C CA . SER A 1 138 ? 29.085 -3.058 2.587 1.00 46.59 138 SER A CA 1
ATOM 1136 C C . SER A 1 138 ? 28.048 -2.063 2.062 1.00 46.59 138 SER A C 1
ATOM 1138 O O . SER A 1 138 ? 28.344 -1.230 1.206 1.00 46.59 138 SER A O 1
ATOM 1140 N N . VAL A 1 139 ? 26.815 -2.152 2.569 1.00 47.19 139 VAL A N 1
ATOM 1141 C CA . VAL A 1 139 ? 25.747 -1.207 2.219 1.00 47.19 139 VAL A CA 1
ATOM 1142 C C . VAL A 1 139 ? 26.142 0.174 2.743 1.00 47.19 139 VAL A C 1
ATOM 1144 O O . VAL A 1 139 ? 26.308 0.358 3.947 1.00 47.19 139 VAL A O 1
ATOM 1147 N N . GLN A 1 140 ? 26.306 1.139 1.839 1.00 46.16 140 GLN A N 1
ATOM 1148 C CA . GLN A 1 140 ? 26.556 2.549 2.150 1.00 46.16 140 GLN A CA 1
ATOM 1149 C C . GLN A 1 140 ? 25.238 3.320 1.958 1.00 46.16 140 GLN A C 1
ATOM 1151 O O . GLN A 1 140 ? 24.836 3.544 0.812 1.00 46.16 140 GLN A O 1
ATOM 1156 N N . PRO A 1 141 ? 24.528 3.714 3.034 1.00 37.91 141 PRO A N 1
ATOM 1157 C CA . PRO A 1 141 ? 23.276 4.457 2.906 1.00 37.91 141 PRO A CA 1
ATOM 1158 C C . PRO A 1 141 ? 23.483 5.759 2.116 1.00 37.91 141 PRO A C 1
ATOM 1160 O O . PRO A 1 141 ? 24.390 6.530 2.418 1.00 37.91 141 PRO A O 1
ATOM 1163 N N . GLY A 1 142 ? 22.648 6.006 1.101 1.00 46.25 142 GLY A N 1
ATOM 1164 C CA . GLY A 1 142 ? 22.679 7.237 0.297 1.00 46.25 142 GLY A CA 1
ATOM 1165 C C . GLY A 1 142 ? 23.518 7.189 -0.988 1.00 46.25 142 GLY A C 1
ATOM 1166 O O . GLY A 1 142 ? 23.563 8.186 -1.707 1.00 46.25 142 GLY A O 1
ATOM 1167 N N . LYS A 1 143 ? 24.145 6.054 -1.328 1.00 41.59 143 LYS A N 1
ATOM 1168 C CA . LYS A 1 143 ? 24.762 5.830 -2.647 1.00 41.59 143 LYS A CA 1
ATOM 1169 C C . LYS A 1 143 ? 24.101 4.654 -3.365 1.00 41.59 143 LYS A C 1
ATOM 1171 O O . LYS A 1 143 ? 24.277 3.508 -2.970 1.00 41.59 143 LYS A O 1
ATOM 1176 N N . HIS A 1 144 ? 23.388 4.935 -4.456 1.00 49.53 144 HIS A N 1
ATOM 1177 C CA . HIS A 1 144 ? 23.005 3.909 -5.426 1.00 49.53 144 HIS A CA 1
ATOM 1178 C C . HIS A 1 144 ? 24.157 3.700 -6.410 1.00 49.53 144 HIS A C 1
ATOM 1180 O O . HIS A 1 144 ? 24.286 4.433 -7.390 1.00 49.53 144 HIS A O 1
ATOM 1186 N N . GLU A 1 145 ? 25.004 2.705 -6.162 1.00 51.53 145 GLU A N 1
ATOM 1187 C CA . GLU A 1 145 ? 25.883 2.197 -7.214 1.00 51.53 145 GLU A CA 1
ATOM 1188 C C . GLU A 1 145 ? 25.056 1.301 -8.144 1.00 51.53 145 GLU A C 1
ATOM 1190 O O . GLU A 1 145 ? 24.341 0.400 -7.699 1.00 51.53 145 GLU A O 1
ATOM 1195 N N . GLN A 1 146 ? 25.100 1.579 -9.449 1.00 50.00 146 GLN A N 1
ATOM 1196 C CA . GLN A 1 146 ? 24.498 0.692 -10.442 1.00 50.00 146 GLN A CA 1
ATOM 1197 C C . GLN A 1 146 ? 25.242 -0.650 -10.377 1.00 50.00 146 GLN A C 1
ATOM 1199 O O . GLN A 1 146 ? 26.472 -0.649 -10.466 1.00 50.00 146 GLN A O 1
ATOM 1204 N N . PRO A 1 147 ? 24.551 -1.794 -10.233 1.00 48.75 147 PRO A N 1
ATOM 1205 C CA . PRO A 1 147 ? 25.241 -3.070 -10.183 1.00 48.75 147 PRO A CA 1
ATOM 1206 C C . PRO A 1 147 ? 25.974 -3.326 -11.512 1.00 48.75 147 PRO A C 1
ATOM 1208 O O . PRO A 1 147 ? 25.384 -3.130 -12.582 1.00 48.75 147 PRO A O 1
ATOM 1211 N N . PRO A 1 148 ? 27.229 -3.809 -11.476 1.00 47.38 148 PRO A N 1
ATOM 1212 C CA . PRO A 1 148 ? 28.092 -3.917 -12.657 1.00 47.38 148 PRO A CA 1
ATOM 1213 C C . PRO A 1 148 ? 27.578 -4.896 -13.729 1.00 47.38 148 PRO A C 1
ATOM 1215 O O . PRO A 1 148 ? 28.053 -4.891 -14.857 1.00 47.38 148 PRO A O 1
ATOM 1218 N N . TRP A 1 149 ? 26.583 -5.730 -13.413 1.00 52.47 149 TRP A N 1
ATOM 1219 C CA . TRP A 1 149 ? 26.007 -6.736 -14.315 1.00 52.47 149 TRP A CA 1
ATOM 1220 C C . TRP A 1 149 ? 24.731 -6.295 -15.047 1.00 52.47 149 TRP A C 1
ATOM 1222 O O . TRP A 1 149 ? 24.114 -7.114 -15.732 1.00 52.47 149 TRP A O 1
ATOM 1232 N N . LYS A 1 150 ? 24.306 -5.027 -14.938 1.00 46.94 150 LYS A N 1
ATOM 1233 C CA . LYS A 1 150 ? 23.085 -4.541 -15.615 1.00 46.94 150 LYS A CA 1
ATOM 1234 C C . LYS A 1 150 ? 23.138 -4.693 -17.147 1.00 46.94 150 LYS A C 1
ATOM 1236 O O . LYS A 1 150 ? 22.104 -4.946 -17.767 1.00 46.94 150 LYS A O 1
ATOM 1241 N N . GLU A 1 151 ? 24.330 -4.638 -17.745 1.00 44.56 151 GLU A N 1
ATOM 1242 C CA . GLU A 1 151 ? 24.535 -4.902 -19.180 1.00 44.56 151 GLU A CA 1
ATOM 1243 C C . GLU A 1 151 ? 24.414 -6.399 -19.531 1.00 44.56 151 GLU A C 1
ATOM 1245 O O . GLU A 1 151 ? 23.871 -6.756 -20.575 1.00 44.56 151 GLU A O 1
ATOM 1250 N N . ALA A 1 152 ? 24.833 -7.302 -18.638 1.00 43.00 152 ALA A N 1
ATOM 1251 C CA . ALA A 1 152 ? 24.906 -8.740 -18.918 1.00 43.00 152 ALA A CA 1
ATOM 1252 C C . ALA A 1 152 ? 23.542 -9.454 -18.887 1.00 43.00 152 ALA A C 1
ATOM 1254 O O . ALA A 1 152 ? 23.344 -10.449 -19.589 1.00 43.00 152 ALA A O 1
ATOM 1255 N N . ILE A 1 153 ? 22.579 -8.952 -18.105 1.00 43.47 153 ILE A N 1
ATOM 1256 C CA . ILE A 1 153 ? 21.243 -9.567 -17.993 1.00 43.47 153 ILE A CA 1
ATOM 1257 C C . ILE A 1 153 ? 20.461 -9.448 -19.315 1.00 43.47 153 ILE A C 1
ATOM 1259 O O . ILE A 1 153 ? 19.685 -10.343 -19.651 1.00 43.47 153 ILE A O 1
ATOM 1263 N N . HIS A 1 154 ? 20.726 -8.418 -20.128 1.00 38.72 154 HIS A N 1
ATOM 1264 C CA . HIS A 1 154 ? 20.049 -8.235 -21.417 1.00 38.72 154 HIS A CA 1
ATOM 1265 C C . HIS A 1 154 ? 20.429 -9.295 -22.470 1.00 38.72 154 HIS A C 1
ATOM 1267 O O . HIS A 1 154 ? 19.648 -9.529 -23.389 1.00 38.72 154 HIS A O 1
ATOM 1273 N N . MET A 1 155 ? 21.565 -9.993 -22.334 1.00 38.12 155 MET A N 1
ATOM 1274 C CA . MET A 1 155 ? 22.019 -10.967 -23.340 1.00 38.12 155 MET A CA 1
ATOM 1275 C C . MET A 1 155 ? 21.557 -12.414 -23.114 1.00 38.12 155 MET A C 1
ATOM 1277 O O . MET A 1 155 ? 21.612 -13.206 -24.052 1.00 38.12 155 MET A O 1
ATOM 1281 N N . LYS A 1 156 ? 21.097 -12.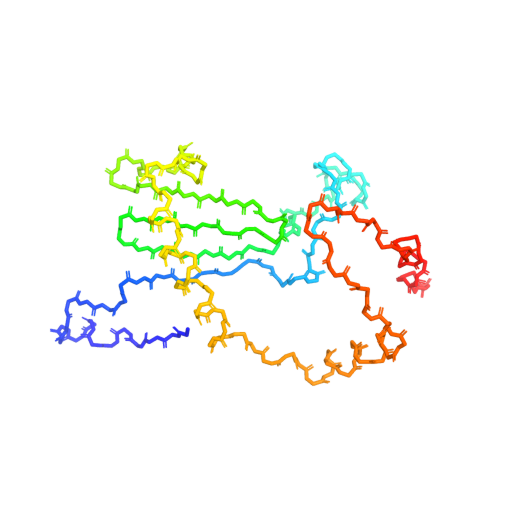800 -21.914 1.00 39.91 156 LYS A N 1
ATOM 1282 C CA . LYS A 1 156 ? 20.786 -14.217 -21.617 1.00 39.91 156 LYS A CA 1
ATOM 1283 C C . LYS A 1 156 ? 19.318 -14.625 -21.777 1.00 39.91 156 LYS A C 1
ATOM 1285 O O . LYS A 1 156 ? 19.038 -15.820 -21.784 1.00 39.91 156 LYS A O 1
ATOM 1290 N N . LEU A 1 157 ? 18.394 -13.677 -21.951 1.00 40.41 157 LEU A N 1
ATOM 1291 C CA . LEU A 1 157 ? 16.964 -13.979 -22.139 1.00 40.41 157 LEU A CA 1
ATOM 1292 C C . LEU A 1 157 ? 16.541 -14.132 -23.611 1.00 40.41 157 LEU A C 1
ATOM 1294 O O . LEU A 1 157 ? 15.413 -14.537 -23.879 1.00 40.41 157 LEU A O 1
ATOM 1298 N N . ALA A 1 158 ? 17.442 -13.906 -24.571 1.00 38.34 158 ALA A N 1
ATOM 1299 C CA . ALA A 1 158 ? 17.204 -14.240 -25.973 1.00 38.34 158 ALA A CA 1
ATOM 1300 C C . ALA A 1 158 ? 17.417 -15.748 -26.215 1.00 38.34 158 ALA A C 1
ATOM 1302 O O . ALA A 1 158 ? 18.426 -16.174 -26.779 1.00 38.34 158 ALA A O 1
ATOM 1303 N N . LYS A 1 159 ? 16.467 -16.588 -25.787 1.00 39.28 159 LYS A N 1
ATOM 1304 C CA . LYS A 1 159 ? 16.337 -17.933 -26.366 1.00 39.28 159 LYS A CA 1
ATOM 1305 C C . LYS A 1 159 ? 15.840 -17.771 -27.804 1.00 39.28 159 LYS A C 1
ATOM 1307 O O . LYS A 1 159 ? 14.779 -17.195 -28.022 1.00 39.28 159 LYS A O 1
ATOM 1312 N N . LYS A 1 160 ? 16.620 -18.269 -28.770 1.00 37.94 160 LYS A N 1
ATOM 1313 C CA . LYS A 1 160 ? 16.197 -18.426 -30.169 1.00 37.94 160 LYS A CA 1
ATOM 1314 C C . LYS A 1 160 ? 14.901 -19.245 -30.226 1.00 37.94 160 LYS A C 1
ATOM 1316 O O . LYS A 1 160 ? 14.875 -20.352 -29.686 1.00 37.94 160 LYS A O 1
ATOM 1321 N N . VAL A 1 161 ? 13.887 -18.697 -30.893 1.00 39.00 161 VAL A N 1
ATOM 1322 C CA . VAL A 1 161 ? 12.879 -19.477 -31.627 1.00 39.00 161 VAL A CA 1
ATOM 1323 C C . VAL A 1 161 ? 13.443 -19.741 -33.016 1.00 39.00 161 VAL A C 1
ATOM 1325 O O . VAL A 1 161 ? 14.068 -18.803 -33.566 1.00 39.00 161 VAL A O 1
#

pLDDT: mean 78.89, std 19.68, range [37.91, 98.69]

Sequence (161 aa):
QGTSFAALLRGETATHKDAVFAEICPPYLYNKYKNFEEFSEANGGRGNTPFNVPGDFTKSIRETDWRYIWYGTGEEELYDERTDSHELVNLANDPEYAGVKQRLKMRLLEWNALTEDPLDPNIRRDLQEQYNNWTPHSVQPGKHEQPPWKEAIHMKLAKKV

Radius of gyration: 20.35 Å; chains: 1; bounding box: 55×40×47 Å